Protein 3JVL (pdb70)

Secondary structure (DSSP, 8-state):
--SS-SS-HHHHHHHHHHHHHTSGGGHHHHGGGSS---HHHHT-TTHHHH-SS---HHHHHHHHHTT---SHHHHHHHHHHHHHHHHHHS-TTSHHHHHHHHHHHHHHHHHTT---

Nearest PDB structures (foldseek):
  3jvm-assembly1_A  TM=1.003E+00  e=1.633E-19  Mus musculus
  6c7q-assembly1_A  TM=9.923E-01  e=7.648E-18  Homo sapiens
  6wwb-assembly1_A  TM=1.003E+00  e=2.017E-16  Homo sapiens
  8px2-assembly1_A  TM=9.827E-01  e=1.799E-16  Homo sapiens
  8b5j-assembly1_AAA  TM=9.700E-01  e=2.263E-16  Homo sapiens

Sequence (116 aa):
GAMMGGSKISSEQLKKCCSSGILKKEMFAKKKHAAYAWPFYKPVDVVEALGLHDYCDIIIKHPMDMSTIKSSSKLESREYRDAQEFGADVRRLMFSNCYKYNPPDDHEVVAMMARKLQDVFEMRFAKMPD

InterPro domains:
  IPR001487 Bromodomain [PF00439] (70-151)
  IPR001487 Bromodomain [PF00439] (358-445)
  IPR001487 Bromodomain [PR00503] (78-91)
  IPR001487 Bromodomain [PR00503] (94-110)
  IPR001487 Bromodomain [PR00503] (110-128)
  IPR001487 Bromodomain [PR00503] (422-441)
  IPR001487 Bromodomain [PS50014] (75-147)
  IPR001487 Bromodomain [PS50014] (369-441)
  IPR001487 Bromodomain [SM00297] (56-166)
  IPR001487 Bromodomain [SM00297] (351-460)
  IPR018359 Bromodomain, conserved site [PS00633] (80-139)
  IPR027353 NET domain [PF17035] (610-673)
  IPR027353 NET domain [PS51525] (601-683)
  IPR031354 Bromodomain protein 4, C-terminal [PF17105] (1357-1400)
  IPR036427 Bromodomain-like superfamily [G3DSA:1.20.920.10] (46-179)
  IPR036427 Bromodomain-like superfamily [G3DSA:1.20.920.10] (341-465)
  IPR036427 Bromodomain-like superfamily [SSF47370] (42-171)
  IPR036427 Bromodomain-like superfamily [SSF47370] (332-467)
  IPR038336 NET domain superfamily [G3DSA:1.20.1270.220] (603-683)
  IPR043508 Brdt, bromodomain, repeat I [cd05497] (58-164)

Foldseek 3Di:
DDDDDPADLLLVLLVVLLVVLVDPVLCVLSVCQADWHPCVVVVVPCLVVFQPDTAGSVVLVVCSVVVVDVGNVVSVVRLVSNLVSVVRRDDCPDPNNVSSVVSVVSNVVSNVVRDD

Structure (mmCIF, N/CA/C/O backbone):
data_3JVL
#
_entry.id   3JVL
#
_cell.length_a   52.060
_cell.length_b   73.050
_cell.length_c   32.300
_cell.angle_alpha   90.000
_cell.angle_beta   90.000
_cell.angle_gamma   90.000
#
_symmetry.space_group_name_H-M   'P 21 21 2'
#
loop_
_entity.id
_entity.type
_entity.pdbx_description
1 polymer 'Bromodomain-containing protein 4'
2 non-polymer 1,2-ETHANEDIOL
3 non-polymer BETA-MERCAPTOETHANOL
4 water water
#
loop_
_atom_site.group_PDB
_atom_site.id
_atom_site.type_symbol
_atom_site.label_atom_id
_atom_site.label_alt_id
_atom_site.label_comp_id
_atom_site.label_asym_id
_atom_site.label_entity_id
_atom_site.label_seq_id
_atom_site.pdbx_PDB_ins_code
_atom_site.Cartn_x
_atom_site.Cartn_y
_atom_site.Cartn_z
_atom_site.occupancy
_atom_site.B_iso_or_equiv
_atom_site.auth_seq_id
_atom_site.auth_comp_id
_atom_site.auth_asym_id
_atom_site.auth_atom_id
_atom_site.pdbx_PDB_model_num
ATOM 1 N N . GLY A 1 1 ? -9.416 -32.573 -14.651 1.00 41.60 345 GLY A N 1
ATOM 2 C CA . GLY A 1 1 ? -9.015 -31.495 -13.690 1.00 41.74 345 GLY A CA 1
ATOM 3 C C . GLY A 1 1 ? -9.228 -32.174 -12.390 1.00 40.26 345 GLY A C 1
ATOM 4 O O . GLY A 1 1 ? -10.156 -32.927 -12.341 1.00 41.54 345 GLY A O 1
ATOM 5 N N . ALA A 1 2 ? -8.407 -31.995 -11.343 1.00 39.45 346 ALA A N 1
ATOM 6 C CA . ALA A 1 2 ? -7.465 -30.841 -11.095 1.00 36.55 346 ALA A CA 1
ATOM 7 C C . ALA A 1 2 ? -8.509 -30.119 -10.327 1.00 32.71 346 ALA A C 1
ATOM 8 O O . ALA A 1 2 ? -9.622 -30.541 -10.413 1.00 36.69 346 ALA A O 1
ATOM 10 N N . MET A 1 3 ? -8.197 -29.211 -9.455 0.40 26.88 347 MET A N 1
ATOM 11 C CA A MET A 1 3 ? -9.193 -28.429 -8.812 0.60 26.72 347 MET A CA 1
ATOM 12 C CA B MET A 1 3 ? -9.266 -28.356 -8.990 0.40 23.96 347 MET A CA 1
ATOM 13 C C . MET A 1 3 ? -8.792 -26.980 -9.163 0.40 25.34 347 MET A C 1
ATOM 14 O O . MET A 1 3 ? -7.624 -26.706 -9.447 0.40 22.48 347 MET A O 1
ATOM 23 N N A GLY A 1 4 ? -9.723 -26.065 -9.128 0.60 27.23 348 GLY A N 1
ATOM 24 N N B GLY A 1 4 ? -9.739 -26.067 -9.026 0.40 25.50 348 GLY A N 1
ATOM 25 C CA A GLY A 1 4 ? -9.286 -24.631 -9.234 0.60 26.03 348 GLY A CA 1
ATOM 26 C CA B GLY A 1 4 ? -9.413 -24.622 -9.144 0.40 24.47 348 GLY A CA 1
ATOM 27 C C A GLY A 1 4 ? -10.428 -24.002 -9.952 0.60 28.21 348 GLY A C 1
ATOM 28 C C B GLY A 1 4 ? -9.796 -24.104 -10.513 0.40 25.04 348 GLY A C 1
ATOM 29 O O A GLY A 1 4 ? -11.523 -24.365 -9.662 0.60 25.58 348 GLY A O 1
ATOM 30 O O B GLY A 1 4 ? -9.705 -24.795 -11.521 0.40 21.95 348 GLY A O 1
ATOM 31 N N . SER A 1 5 ? -10.181 -22.842 -10.556 1.00 26.65 349 SER A N 1
ATOM 32 C CA . SER A 1 5 ? -10.656 -22.262 -11.816 1.00 30.03 349 SER A CA 1
ATOM 33 C C . SER A 1 5 ? -9.416 -21.853 -12.649 1.00 30.34 349 SER A C 1
ATOM 34 O O . SER A 1 5 ? -8.238 -22.060 -12.198 1.00 28.71 349 SER A O 1
ATOM 37 N N . LYS A 1 6 ? -9.687 -21.258 -13.840 1.00 30.72 350 LYS A N 1
ATOM 38 C CA . LYS A 1 6 ? -8.683 -20.828 -14.822 1.00 31.46 350 LYS A CA 1
ATOM 39 C C . LYS A 1 6 ? -8.084 -19.514 -14.430 1.00 31.23 350 LYS A C 1
ATOM 40 O O . LYS A 1 6 ? -7.226 -18.982 -15.176 1.00 34.12 350 LYS A O 1
ATOM 42 N N . ILE A 1 7 ? -8.500 -18.928 -13.329 1.00 28.93 351 ILE A N 1
ATOM 43 C CA . ILE A 1 7 ? -7.776 -17.698 -12.997 1.00 27.03 351 ILE A CA 1
ATOM 44 C C . ILE A 1 7 ? -6.372 -17.994 -12.499 1.00 24.52 351 ILE A C 1
ATOM 45 O O . ILE A 1 7 ? -6.122 -19.098 -11.973 1.00 26.04 351 ILE A O 1
ATOM 50 N N . SER A 1 8 ? -5.478 -17.000 -12.609 1.00 21.65 352 SER A N 1
ATOM 51 C CA A SER A 1 8 ? -4.148 -17.215 -12.213 0.80 18.94 352 SER A CA 1
ATOM 52 C CA B SER A 1 8 ? -4.105 -17.011 -12.118 0.20 18.74 352 SER A CA 1
ATOM 53 C C . SER A 1 8 ? -4.135 -17.534 -10.684 1.00 14.82 352 SER A C 1
ATOM 54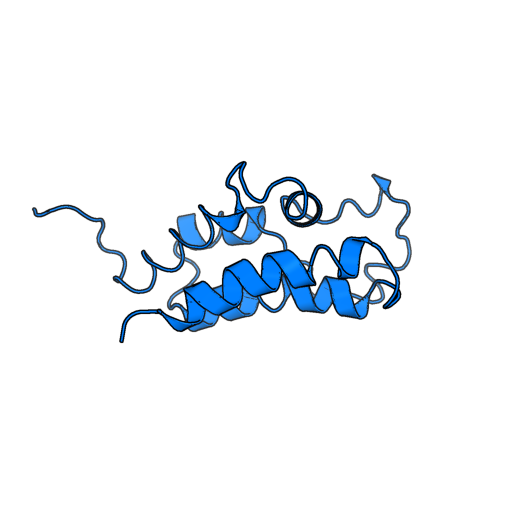 O O . SER A 1 8 ? -5.114 -17.207 -9.879 1.00 15.70 352 SER A O 1
ATOM 59 N N . GLU A 1 9 ? -3.055 -18.169 -10.245 1.00 14.69 353 GLU A N 1
ATOM 60 C CA . GLU A 1 9 ? -2.811 -18.382 -8.844 1.00 14.11 353 GLU A CA 1
ATOM 61 C C . GLU A 1 9 ? -2.792 -17.071 -8.134 1.00 11.16 353 GLU A C 1
ATOM 62 O O . GLU A 1 9 ? -3.206 -17.031 -6.985 1.00 11.22 353 GLU A O 1
ATOM 68 N N . GLN A 1 10 ? -2.227 -16.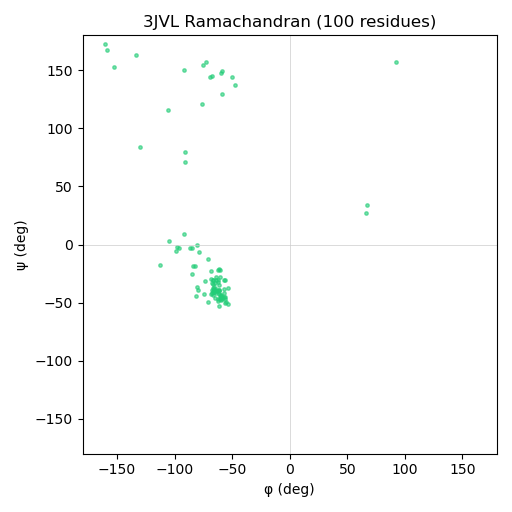009 -8.721 1.00 11.53 354 GLN A N 1
ATOM 69 C CA . GLN A 1 10 ? -2.250 -14.751 -8.051 1.00 11.01 354 GLN A CA 1
ATOM 70 C C . GLN A 1 10 ? -3.635 -14.252 -7.770 1.00 9.95 354 GLN A C 1
ATOM 71 O O . GLN A 1 10 ? -3.883 -13.717 -6.690 1.00 9.27 354 GLN A O 1
ATOM 77 N N . LEU A 1 11 ? -4.512 -14.346 -8.710 1.00 10.53 355 LEU A N 1
ATOM 78 C CA . LEU A 1 11 ? -5.877 -13.919 -8.531 1.00 10.18 355 LEU A CA 1
ATOM 79 C C . LEU A 1 11 ? -6.650 -14.796 -7.556 1.00 9.43 355 LEU A C 1
ATOM 80 O O . LEU A 1 11 ? -7.486 -14.303 -6.793 1.00 9.77 355 LEU A O 1
ATOM 85 N N . LYS A 1 12 ? -6.314 -16.074 -7.439 1.00 9.45 356 LYS A N 1
ATOM 86 C CA A LYS A 1 12 ? -6.822 -16.894 -6.316 0.70 9.41 356 LYS A CA 1
ATOM 87 C CA B LYS A 1 12 ? -6.845 -16.906 -6.402 0.30 8.53 356 LYS A CA 1
ATOM 88 C C . LYS A 1 12 ? -6.387 -16.382 -4.993 1.00 7.91 356 LYS A C 1
ATOM 89 O O . LYS A 1 12 ? -7.157 -16.342 -4.057 1.00 8.41 356 LYS A O 1
ATOM 100 N N . CYS A 1 13 ? -5.112 -16.001 -4.882 1.00 7.77 357 CYS A N 1
ATOM 101 C CA . CYS A 1 13 ? -4.617 -15.394 -3.657 1.00 7.04 357 CYS A CA 1
ATOM 102 C C . CYS A 1 13 ? -5.407 -14.106 -3.312 1.00 6.87 357 CYS A C 1
ATOM 103 O O . CYS A 1 13 ? -5.830 -13.908 -2.206 1.00 6.99 357 CYS A O 1
ATOM 106 N N . CYS A 1 14 ? -5.602 -13.245 -4.330 1.00 7.15 358 CYS A N 1
ATOM 107 C CA . CYS A 1 14 ? -6.379 -12.022 -4.113 1.00 7.00 358 CYS A CA 1
ATOM 108 C C . CYS A 1 14 ? -7.759 -12.328 -3.588 1.00 6.87 358 CYS A C 1
ATOM 109 O O . CYS A 1 14 ? -8.252 -11.704 -2.658 1.00 7.61 358 CYS A O 1
ATOM 112 N N . SER A 1 15 ? -8.408 -13.314 -4.201 1.00 8.00 359 SER A N 1
ATOM 113 C CA A SER A 1 15 ? -9.773 -13.629 -3.750 0.70 7.63 359 SER A CA 1
ATOM 114 C CA B SER A 1 15 ? -9.730 -13.845 -3.821 0.30 8.04 359 SER A CA 1
ATOM 115 C C . SER A 1 15 ? -9.748 -14.215 -2.364 1.00 7.07 359 SER A C 1
ATOM 116 O O . SER A 1 15 ? -10.654 -13.894 -1.581 1.00 8.78 359 SER A O 1
ATOM 121 N N . GLY A 1 16 ? -8.773 -15.006 -1.978 1.00 6.91 360 GLY A N 1
ATOM 122 C CA . GLY A 1 16 ? -8.677 -15.511 -0.643 1.00 7.37 360 GLY A CA 1
ATOM 123 C C . GLY A 1 16 ? -8.470 -14.434 0.400 1.00 6.15 360 GLY A C 1
ATOM 124 O O . GLY A 1 16 ? -9.072 -14.426 1.450 1.00 6.93 360 GLY A O 1
ATOM 125 N N . ILE A 1 17 ? -7.589 -13.459 0.052 1.00 6.48 361 ILE A N 1
ATOM 126 C CA . ILE A 1 17 ? -7.371 -12.308 0.939 1.00 6.32 361 ILE A CA 1
ATOM 127 C C . ILE A 1 17 ? -8.654 -11.539 1.143 1.00 6.67 361 ILE A C 1
ATOM 128 O O . ILE A 1 17 ? -8.995 -11.179 2.278 1.00 6.58 361 ILE A O 1
ATOM 133 N N . LEU A 1 18 ? -9.400 -11.257 0.062 1.00 6.47 362 LEU A N 1
ATOM 134 C CA . LEU A 1 18 ? -10.615 -10.484 0.231 1.00 6.33 362 LEU A CA 1
ATOM 135 C C . LEU A 1 18 ? -11.642 -11.272 1.053 1.00 6.70 362 LEU A C 1
ATOM 136 O O . LEU A 1 18 ? -12.340 -10.710 1.876 1.00 6.69 362 LEU A O 1
ATOM 141 N N . LYS A 1 19 ? -11.734 -12.577 0.832 1.00 6.58 363 LYS A N 1
ATOM 142 C CA A LYS A 1 19 ? -12.628 -13.381 1.670 0.50 7.18 363 LYS A CA 1
ATOM 143 C CA B LYS A 1 19 ? -12.602 -13.429 1.631 0.50 6.40 363 LYS A CA 1
ATOM 144 C C . LYS A 1 19 ? -12.244 -13.305 3.119 1.00 6.56 363 LYS A C 1
ATOM 145 O O . LYS A 1 19 ? -13.102 -13.146 3.974 1.00 7.23 363 LYS A O 1
ATOM 156 N N . GLU A 1 20 ? -10.958 -13.351 3.425 1.00 6.78 364 GLU A N 1
ATOM 157 C CA . GLU A 1 20 ? -10.539 -13.194 4.818 1.00 6.96 364 GLU A CA 1
ATOM 158 C C . GLU A 1 20 ? -10.945 -11.833 5.361 1.00 6.94 364 GLU A C 1
ATOM 159 O O . GLU A 1 20 ? -11.401 -11.702 6.484 1.00 7.62 364 GLU A O 1
ATOM 165 N N . MET A 1 21 ? -10.765 -10.791 4.548 1.00 6.33 365 MET A N 1
ATOM 166 C CA . MET A 1 21 ? -11.139 -9.451 5.014 1.00 6.94 365 MET A CA 1
ATOM 167 C C . MET A 1 21 ? -12.635 -9.328 5.350 1.00 6.59 365 MET A C 1
ATOM 168 O O . MET A 1 21 ? -13.003 -8.494 6.196 1.00 7.24 365 MET A O 1
ATOM 173 N N . PHE A 1 22 ? -13.475 -10.124 4.700 1.00 6.82 366 PHE A N 1
ATOM 174 C CA . PHE A 1 22 ? -14.902 -10.211 4.968 1.00 6.99 366 PHE A CA 1
ATOM 175 C C . PHE A 1 22 ? -15.244 -11.181 6.105 1.00 8.27 366 PHE A C 1
ATOM 176 O O . PHE A 1 22 ? -16.423 -11.275 6.467 1.00 9.57 366 PHE A O 1
ATOM 184 N N . ALA A 1 23 ? -14.294 -11.898 6.702 1.00 8.01 367 ALA A N 1
ATOM 185 C CA . ALA A 1 23 ? -14.568 -12.953 7.651 1.00 8.61 367 ALA A CA 1
ATOM 186 C C . ALA A 1 23 ? -14.975 -12.362 8.993 1.00 8.94 367 ALA A C 1
ATOM 187 O O . ALA A 1 23 ? -14.573 -11.284 9.390 1.00 8.96 367 ALA A O 1
ATOM 189 N N . LYS A 1 24 ? -15.753 -13.179 9.754 1.00 10.89 368 LYS A N 1
ATOM 190 C CA A LYS A 1 24 ? -16.243 -12.734 11.032 0.70 11.39 368 LYS A CA 1
ATOM 191 C CA B LYS A 1 24 ? -16.276 -12.668 10.994 0.30 10.65 368 LYS A CA 1
ATOM 192 C C . LYS A 1 24 ? -15.148 -12.338 11.969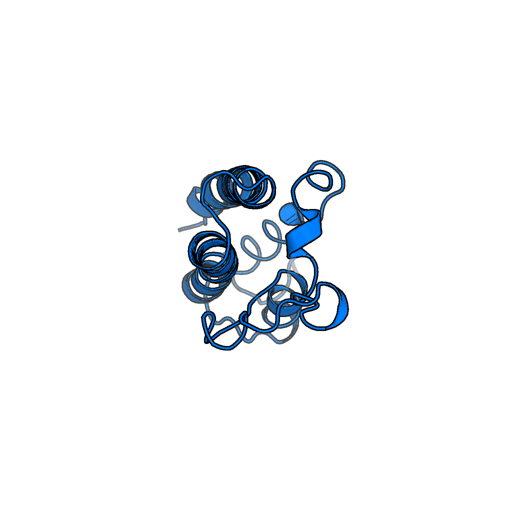 1.00 11.47 368 LYS A C 1
ATOM 193 O O . LYS A 1 24 ? -15.287 -11.383 12.748 1.00 12.36 368 LYS A O 1
ATOM 204 N N . LYS A 1 25 ? -13.992 -13.026 11.905 1.00 11.86 369 LYS A N 1
ATOM 205 C CA . LYS A 1 25 ? -12.889 -12.729 12.793 1.00 13.18 369 LYS A CA 1
ATOM 206 C C . LYS A 1 25 ? -12.432 -11.258 12.728 1.00 10.63 369 LYS A C 1
ATOM 207 O O . LYS A 1 25 ? -11.883 -10.751 13.739 1.00 12.68 369 LYS A O 1
ATOM 213 N N . HIS A 1 26 ? -12.584 -10.619 11.567 1.00 9.42 370 HIS A N 1
ATOM 214 C CA . HIS A 1 26 ? -12.106 -9.248 11.385 1.00 8.90 370 HIS A CA 1
ATOM 215 C C . HIS A 1 26 ? -13.229 -8.244 11.394 1.00 8.81 370 HIS A C 1
ATOM 216 O O . HIS A 1 26 ? -12.986 -7.051 11.206 1.00 8.93 370 HIS A O 1
ATOM 223 N N . ALA A 1 27 ? -14.472 -8.695 11.621 1.00 8.94 371 ALA A N 1
ATOM 224 C CA . ALA A 1 27 ? -15.640 -7.815 11.374 1.00 9.34 371 ALA A CA 1
ATOM 225 C C . ALA A 1 27 ? -15.709 -6.601 12.255 1.00 8.96 371 ALA A C 1
ATOM 226 O O . ALA A 1 27 ? -16.311 -5.612 11.858 1.00 10.51 371 ALA A O 1
ATOM 228 N N . ALA A 1 28 ? -15.169 -6.657 13.456 1.00 9.82 372 ALA A N 1
ATOM 229 C CA . ALA A 1 28 ? -15.321 -5.539 14.370 1.00 10.17 372 ALA A CA 1
ATOM 230 C C . ALA A 1 28 ? -14.538 -4.327 13.864 1.00 10.23 372 ALA A C 1
ATOM 231 O O . ALA A 1 28 ? -14.898 -3.197 14.264 1.00 12.16 372 ALA A O 1
ATOM 233 N N . TYR A 1 29 ? -13.529 -4.485 13.033 1.00 9.17 373 TYR A N 1
ATOM 234 C CA . TYR A 1 29 ? -12.768 -3.396 12.453 1.00 9.56 373 TYR A CA 1
ATOM 235 C C . TYR A 1 29 ? -12.953 -3.266 10.939 1.00 9.17 373 TYR A C 1
ATOM 236 O O . TYR A 1 29 ? -12.712 -2.238 10.371 1.00 10.01 373 TYR A O 1
ATOM 245 N N . ALA A 1 30 ? -13.460 -4.342 10.259 1.00 8.17 374 ALA A N 1
ATOM 246 C CA . ALA A 1 30 ? -13.613 -4.304 8.804 1.00 8.02 374 ALA A CA 1
ATOM 247 C C . ALA A 1 30 ? -14.874 -3.689 8.351 1.00 7.28 374 ALA A C 1
ATOM 248 O O . ALA A 1 30 ? -14.977 -3.250 7.207 1.00 7.55 374 ALA A O 1
ATOM 250 N N . TRP A 1 31 ? -15.929 -3.705 9.194 1.00 8.64 375 TRP A N 1
ATOM 251 C CA . TRP A 1 31 ? -17.255 -3.381 8.696 1.00 8.24 375 TRP A CA 1
ATOM 252 C C . TRP A 1 31 ? -17.402 -2.036 8.031 1.00 8.49 375 TRP A C 1
ATOM 253 O O . TRP A 1 31 ? -18.187 -1.922 7.082 1.00 8.67 375 TRP A O 1
ATOM 264 N N . PRO A 1 32 ? -16.656 -0.971 8.397 1.00 8.06 376 PRO A N 1
ATOM 265 C CA . PRO A 1 32 ? -16.814 0.298 7.672 1.00 8.66 376 PRO A CA 1
ATOM 266 C C . PRO A 1 32 ? -16.504 0.232 6.203 1.00 8.26 376 PRO A C 1
ATOM 267 O O . PRO A 1 32 ? -16.949 1.081 5.427 1.00 10.11 376 PRO A O 1
ATOM 271 N N . PHE A 1 33 ? -15.728 -0.769 5.817 1.00 7.38 377 PHE A N 1
ATOM 272 C CA . PHE A 1 33 ? -15.173 -0.921 4.465 1.00 7.11 377 PHE A CA 1
ATOM 273 C C . PHE A 1 33 ? -15.963 -1.849 3.605 1.00 6.99 377 PHE A C 1
ATOM 274 O O . PHE A 1 33 ? -15.649 -2.036 2.438 1.00 7.34 377 PHE A O 1
ATOM 282 N N . TYR A 1 34 ? -17.029 -2.456 4.125 1.00 7.25 378 TYR A N 1
ATOM 283 C CA . TYR A 1 34 ? -17.767 -3.483 3.382 1.00 7.14 378 TYR A CA 1
ATOM 284 C C . TYR A 1 34 ? -18.432 -3.004 2.144 1.00 7.69 378 TYR A C 1
ATOM 285 O O . TYR A 1 34 ? -18.515 -3.718 1.161 1.00 9.20 378 TYR A O 1
ATOM 294 N N . LYS A 1 35 ? -18.996 -1.780 2.196 1.00 8.09 379 LYS A N 1
ATOM 295 C CA . LYS A 1 35 ? -19.903 -1.253 1.169 1.00 8.60 379 LYS A CA 1
ATOM 296 C C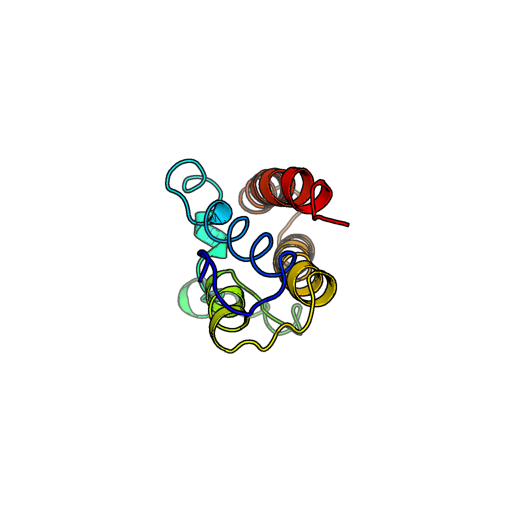 . LYS A 1 35 ? -19.493 0.134 0.817 1.00 7.64 379 LYS A C 1
ATOM 297 O O . LYS A 1 35 ? -18.812 0.802 1.616 1.00 8.34 379 LYS A O 1
ATOM 300 N N . PRO A 1 36 ? -19.926 0.705 -0.296 1.00 7.90 380 PRO A N 1
ATOM 301 C CA . PRO A 1 36 ? -19.629 2.101 -0.609 1.00 9.15 380 PRO A CA 1
ATOM 302 C C . PRO A 1 36 ? -19.973 3.003 0.554 1.00 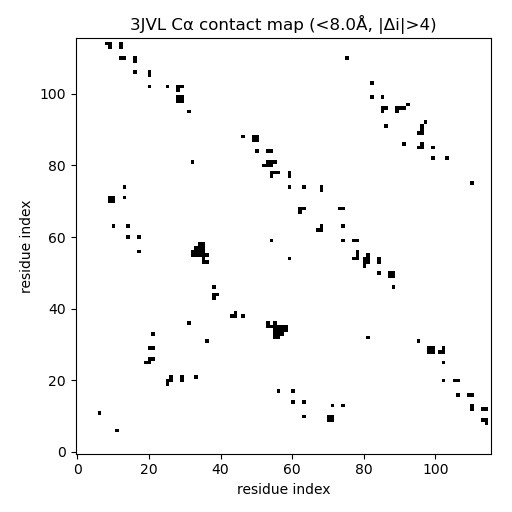10.13 380 PRO A C 1
ATOM 303 O O . PRO A 1 36 ? -21.034 2.838 1.176 1.00 10.45 380 PRO A O 1
ATOM 307 N N . VAL A 1 37 ? -19.194 4.046 0.781 1.00 9.72 381 VAL A N 1
ATOM 308 C CA . VAL A 1 37 ? -19.507 5.010 1.802 1.00 10.28 381 VAL A CA 1
ATOM 309 C C . VAL A 1 37 ? -20.864 5.617 1.513 1.00 11.15 381 VAL A C 1
ATOM 310 O O . VAL A 1 37 ? -21.138 6.086 0.425 1.00 13.14 381 VAL A O 1
ATOM 314 N N . ASP A 1 38 ? -21.730 5.615 2.540 1.00 13.45 382 ASP A N 1
ATOM 315 C CA . ASP A 1 38 ? -23.110 6.103 2.400 1.00 14.47 382 ASP A CA 1
ATOM 316 C C . ASP A 1 38 ? -23.135 7.621 2.745 1.00 13.55 382 ASP A C 1
ATOM 317 O O . ASP A 1 38 ? -23.336 7.978 3.916 1.00 15.06 382 ASP A O 1
ATOM 322 N N . VAL A 1 39 ? -22.730 8.419 1.779 1.00 14.87 383 VAL A N 1
ATOM 323 C CA A VAL A 1 39 ? -22.503 9.814 2.079 0.70 14.12 383 VAL A CA 1
ATOM 324 C CA B VAL A 1 39 ? -22.544 9.871 1.919 0.30 14.89 383 VAL A CA 1
ATOM 325 C C . VAL A 1 39 ? -23.792 10.515 2.459 1.00 15.10 383 VAL A C 1
ATOM 326 O O . VAL A 1 39 ? -23.785 11.359 3.352 1.00 16.30 383 VAL A O 1
ATOM 333 N N . GLU A 1 40 ? -24.936 10.047 1.941 1.00 17.68 384 GLU A N 1
ATOM 334 C CA . GLU A 1 40 ? -26.225 10.644 2.270 1.00 18.99 384 GLU A CA 1
ATOM 335 C C . GLU A 1 40 ? -26.582 10.316 3.701 1.00 18.36 384 GLU A C 1
ATOM 336 O O . GLU A 1 40 ? -26.949 11.178 4.519 1.00 26.18 384 GLU A O 1
ATOM 339 N N . ALA A 1 41 ? -26.481 9.021 4.064 1.00 19.84 385 ALA A N 1
ATOM 340 C CA . ALA A 1 41 ? -26.794 8.672 5.367 1.00 19.84 385 ALA A CA 1
ATOM 341 C C . ALA A 1 41 ? -25.976 9.201 6.481 1.00 20.27 385 ALA A C 1
ATOM 342 O O . ALA A 1 41 ? -26.502 9.489 7.539 1.00 23.98 385 ALA A O 1
ATOM 344 N N . LEU A 1 42 ? -24.671 9.456 6.228 1.00 15.88 386 LEU A N 1
ATOM 345 C CA . LEU A 1 42 ? -23.727 9.928 7.248 1.00 15.15 386 LEU A CA 1
ATOM 346 C C . LEU A 1 42 ? -23.606 11.467 7.178 1.00 13.82 386 LEU A C 1
ATOM 347 O O . LEU A 1 42 ? -22.852 11.992 8.001 1.00 18.90 386 LEU A O 1
ATOM 352 N N . GLY A 1 43 ? -24.279 12.107 6.211 1.00 14.67 387 GLY A N 1
ATOM 353 C CA . GLY A 1 43 ? -24.212 13.537 6.088 1.00 13.13 387 GLY A CA 1
ATOM 354 C C . GLY A 1 43 ? -22.841 14.055 5.673 1.00 12.11 387 GLY A C 1
ATOM 355 O O . GLY A 1 43 ? -22.405 15.134 6.085 1.00 12.53 387 GLY A O 1
ATOM 356 N N . LEU A 1 44 ? -22.137 13.284 4.832 1.00 10.20 388 LEU A N 1
ATOM 357 C CA . LEU A 1 44 ? -20.794 13.640 4.449 1.00 9.83 388 LEU A CA 1
ATOM 358 C C . LEU A 1 44 ? -20.788 14.498 3.196 1.00 8.74 388 LEU A C 1
ATOM 359 O O . LEU A 1 44 ? -20.400 14.101 2.103 1.00 9.03 388 LEU A O 1
ATOM 364 N N . HIS A 1 45 ? -21.243 15.756 3.360 1.00 8.61 389 HIS A N 1
ATOM 365 C CA . HIS A 1 45 ? -21.510 16.611 2.195 1.00 8.61 389 HIS A CA 1
ATOM 366 C C . HIS A 1 45 ? -20.260 17.081 1.478 1.00 7.91 389 HIS A C 1
ATOM 367 O O . HIS A 1 45 ? -20.372 17.599 0.407 1.00 9.86 389 HIS A O 1
ATOM 374 N N . ASP A 1 46 ? -19.090 16.894 2.097 1.00 7.50 390 ASP A N 1
ATOM 375 C CA . ASP A 1 46 ? -17.806 17.200 1.527 1.00 7.64 390 ASP A CA 1
ATOM 376 C C . ASP A 1 46 ? -17.071 16.002 0.929 1.00 7.49 390 ASP A C 1
ATOM 377 O O . ASP A 1 46 ? -16.019 16.161 0.360 1.00 7.68 390 ASP A O 1
ATOM 382 N N . TYR A 1 47 ? -17.617 14.773 1.082 1.00 7.44 391 TYR A N 1
ATOM 383 C CA . TYR A 1 47 ? -16.870 13.576 0.693 1.00 7.22 391 TYR A CA 1
ATOM 384 C C . TYR A 1 47 ? -16.444 13.615 -0.693 1.00 7.03 391 TYR A C 1
ATOM 385 O O . TYR A 1 47 ? -15.276 13.360 -1.045 1.00 7.34 391 TYR A O 1
ATOM 394 N N . CYS A 1 48 ? -17.360 13.911 -1.635 1.00 7.51 392 CYS A N 1
ATOM 395 C CA . CYS A 1 48 ? -17.081 13.887 -3.029 1.00 7.97 392 CYS A CA 1
ATOM 396 C C . CYS A 1 48 ? -16.319 15.119 -3.549 1.00 8.70 392 CYS A C 1
ATOM 397 O O . CYS A 1 48 ? -15.861 15.114 -4.680 1.00 11.31 392 CYS A O 1
ATOM 400 N N . ASP A 1 49 ? -16.126 16.109 -2.698 1.00 7.70 393 ASP A N 1
ATOM 401 C CA . ASP A 1 49 ? -15.163 17.185 -2.999 1.00 7.42 393 ASP A CA 1
ATOM 402 C C . ASP A 1 49 ? -13.740 16.802 -2.658 1.00 8.30 393 ASP A C 1
ATOM 403 O O . ASP A 1 49 ? -12.809 17.431 -3.134 1.00 10.54 393 ASP A O 1
ATOM 408 N N . ILE A 1 50 ? -13.566 15.782 -1.822 1.00 7.99 394 ILE A N 1
ATOM 409 C CA A ILE A 1 50 ? -12.272 15.327 -1.319 0.80 8.10 394 ILE A CA 1
ATOM 410 C CA B ILE A 1 50 ? -12.216 15.357 -1.393 0.20 7.78 394 ILE A CA 1
ATOM 411 C C . ILE A 1 50 ? -11.763 14.058 -2.017 1.00 7.90 394 ILE A C 1
ATOM 412 O O . ILE A 1 50 ? -10.604 13.891 -2.282 1.00 9.45 394 ILE A O 1
ATOM 421 N N . ILE A 1 51 ? -12.717 13.141 -2.233 1.00 7.79 395 ILE A N 1
ATOM 422 C CA . ILE A 1 51 ? -12.432 11.765 -2.743 1.00 6.95 395 ILE A CA 1
ATOM 423 C C . ILE A 1 51 ? -12.854 11.697 -4.160 1.00 8.28 395 ILE A C 1
ATOM 424 O O . ILE A 1 51 ? -14.068 11.754 -4.477 1.00 9.79 395 ILE A O 1
ATOM 429 N N . LYS A 1 52 ? -11.921 11.495 -5.096 1.00 8.14 396 LYS A N 1
ATOM 430 C CA . LYS A 1 52 ? -12.233 11.372 -6.503 1.00 9.91 396 LYS A CA 1
ATOM 431 C C . LYS A 1 52 ? -12.723 10.018 -6.880 1.00 8.69 396 LYS A C 1
ATOM 432 O O . LYS A 1 52 ? -13.525 9.880 -7.780 1.00 9.87 396 LYS A O 1
ATOM 438 N N . HIS A 1 53 ? -12.168 8.979 -6.261 1.00 8.76 397 HIS A N 1
ATOM 439 C CA . HIS A 1 53 ? -12.398 7.597 -6.671 1.00 9.01 397 HIS A CA 1
ATOM 440 C C . HIS A 1 53 ? -12.798 6.757 -5.448 1.00 7.84 397 HIS A C 1
ATOM 441 O O . HIS A 1 53 ? -11.918 6.079 -4.860 1.00 8.26 397 HIS A O 1
ATOM 448 N N . PRO A 1 54 ? -14.066 6.747 -5.067 1.00 8.24 398 PRO A N 1
ATOM 449 C CA . PRO A 1 54 ? -14.494 5.909 -3.931 1.00 7.73 398 PRO A CA 1
ATOM 450 C C . PRO A 1 54 ? -14.163 4.434 -4.210 1.00 8.12 398 PRO A C 1
ATOM 451 O O . PRO A 1 54 ? -14.228 3.970 -5.364 1.00 9.15 398 PRO A O 1
ATOM 455 N N . MET A 1 55 ? -13.890 3.698 -3.133 1.00 7.25 399 MET A N 1
ATOM 456 C CA . MET A 1 55 ? -13.688 2.243 -3.283 1.00 6.81 399 MET A CA 1
ATOM 457 C C . MET A 1 55 ? -14.055 1.605 -1.998 1.00 6.73 399 MET A C 1
ATOM 458 O O . MET A 1 55 ? -13.910 2.173 -0.912 1.00 7.59 399 MET A O 1
ATOM 463 N N . ASP A 1 56 ? -14.481 0.311 -2.100 1.00 7.02 400 ASP A N 1
ATOM 464 C CA . ASP A 1 56 ? -14.964 -0.434 -0.933 1.00 6.80 400 ASP A CA 1
ATOM 465 C C . ASP A 1 56 ? -14.837 -1.937 -1.289 1.00 6.25 400 ASP A C 1
ATOM 466 O O . ASP A 1 56 ? -14.642 -2.282 -2.447 1.00 6.96 400 ASP A O 1
ATOM 471 N N . MET A 1 57 ? -14.973 -2.769 -0.268 1.00 6.23 401 MET A N 1
ATOM 472 C CA . MET A 1 57 ? -14.732 -4.209 -0.464 1.00 6.56 401 MET A CA 1
ATOM 473 C C . MET A 1 57 ? -15.732 -4.912 -1.357 1.00 6.70 401 MET A C 1
ATOM 474 O O . MET A 1 57 ? -15.390 -5.861 -2.030 1.00 7.17 401 MET A O 1
ATOM 479 N N . SER A 1 58 ? -16.991 -4.474 -1.337 1.00 7.12 402 SER A N 1
ATOM 480 C CA . SER A 1 58 ? -17.985 -5.058 -2.233 1.00 7.54 402 SER A CA 1
ATOM 481 C C . SER A 1 58 ? -17.753 -4.761 -3.675 1.00 7.30 402 SER A C 1
ATOM 482 O O . SER A 1 58 ? -17.916 -5.614 -4.544 1.00 8.25 402 SER A O 1
ATOM 485 N N . THR A 1 59 ? -17.321 -3.527 -3.952 1.00 7.61 403 THR A N 1
ATOM 486 C CA . THR A 1 59 ? -16.887 -3.179 -5.312 1.00 8.46 403 THR A CA 1
ATOM 487 C C . THR A 1 59 ? -15.721 -4.024 -5.742 1.00 7.54 403 THR A C 1
ATOM 488 O O . THR A 1 59 ? -15.687 -4.523 -6.851 1.00 8.15 403 THR A O 1
ATOM 492 N N . ILE A 1 60 ? -14.709 -4.160 -4.870 1.00 7.60 404 ILE A N 1
ATOM 493 C CA . ILE A 1 60 ? -13.554 -4.991 -5.190 1.00 6.93 404 ILE A CA 1
ATOM 494 C C . ILE A 1 60 ? -14.023 -6.414 -5.442 1.00 6.88 404 ILE A C 1
ATOM 495 O O . ILE A 1 60 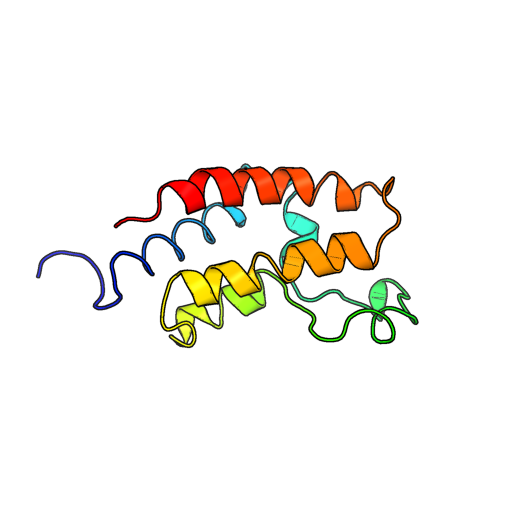? -13.567 -7.025 -6.454 1.00 8.30 404 ILE A O 1
ATOM 500 N N . LYS A 1 61 ? -14.905 -6.978 -4.655 1.00 7.41 405 LYS A N 1
ATOM 501 C CA . LYS A 1 61 ? -15.402 -8.317 -4.877 1.00 8.05 405 LYS A CA 1
ATOM 502 C C . LYS A 1 61 ? -16.028 -8.432 -6.275 1.00 8.55 405 LYS A C 1
ATOM 503 O O . LYS A 1 61 ? -15.811 -9.381 -6.996 1.00 9.33 405 LYS A O 1
ATOM 509 N N . SER A 1 62 ? -16.843 -7.448 -6.643 1.00 8.45 406 SER A N 1
ATOM 510 C CA A SER A 1 62 ? -17.483 -7.478 -7.909 0.70 10.00 406 SER A CA 1
ATOM 511 C CA B SER A 1 62 ? -17.517 -7.513 -7.919 0.10 9.30 406 SER A CA 1
ATOM 512 C CA C SER A 1 62 ? -17.512 -7.468 -7.924 0.20 9.86 406 SER A CA 1
ATOM 513 C C . SER A 1 62 ? -16.529 -7.438 -9.082 1.00 9.52 406 SER A C 1
ATOM 514 O O . SER A 1 62 ? -16.740 -8.056 -10.135 1.00 10.40 406 SER A O 1
ATOM 521 N N . LYS A 1 63 ? -15.456 -6.703 -8.931 1.00 9.69 407 LYS A N 1
ATOM 522 C CA . LYS A 1 63 ? -14.430 -6.577 -9.938 1.00 9.69 407 LYS A CA 1
ATOM 523 C C . LYS A 1 63 ? -13.581 -7.839 -10.039 1.00 10.87 407 LYS A C 1
ATOM 524 O O . LYS A 1 63 ? -13.160 -8.206 -11.157 1.00 12.95 407 LYS A O 1
ATOM 530 N N . LEU A 1 64 ? -13.366 -8.603 -8.964 1.00 10.31 408 LEU A N 1
ATOM 531 C CA . LEU A 1 64 ? -12.803 -9.960 -9.092 1.00 11.04 408 LEU A CA 1
ATOM 532 C C . LEU A 1 64 ? -13.751 -10.849 -9.777 1.00 11.62 408 LEU A C 1
ATOM 533 O O . LEU A 1 64 ? -13.355 -11.642 -10.669 1.00 13.90 408 LEU A O 1
ATOM 538 N N . GLU A 1 65 ? -15.022 -10.790 -9.434 1.00 11.66 409 GLU A N 1
ATOM 539 C CA . GLU A 1 65 ? -16.008 -11.722 -10.015 1.00 13.39 409 GLU A CA 1
ATOM 540 C C . GLU A 1 65 ? -16.154 -11.496 -11.512 1.00 13.55 409 GLU A C 1
ATOM 541 O O . GLU A 1 65 ? -16.375 -12.490 -12.268 1.00 15.66 409 GLU A O 1
ATOM 547 N N . SER A 1 66 ? -16.022 -10.280 -11.997 1.00 12.52 410 SER A N 1
ATOM 548 C CA . SER A 1 66 ? -16.152 -9.960 -13.391 1.00 12.39 410 SER A CA 1
ATOM 549 C C . SER A 1 66 ? -14.876 -10.123 -14.138 1.00 12.77 410 SER A C 1
ATOM 550 O O . SER A 1 66 ? -14.786 -9.891 -15.376 1.00 14.42 410 SER A O 1
ATOM 553 N N . ARG A 1 67 ? -13.787 -10.477 -13.437 1.00 12.24 411 ARG A N 1
ATOM 554 C CA . ARG A 1 67 ? -12.491 -10.636 -14.006 1.00 11.54 411 ARG A CA 1
ATOM 555 C C . ARG A 1 67 ? -11.925 -9.314 -14.508 1.00 11.87 411 ARG A C 1
ATOM 556 O O . ARG A 1 67 ? -11.037 -9.280 -15.350 1.00 12.61 411 ARG A O 1
ATOM 564 N N . GLU A 1 68 ? -12.366 -8.221 -13.897 1.00 11.42 412 GLU A N 1
ATOM 565 C CA . GLU A 1 68 ? -11.801 -6.970 -14.297 1.00 10.82 412 GLU A CA 1
ATOM 566 C C . GLU A 1 68 ? -10.356 -6.791 -13.965 1.00 11.41 412 GLU A C 1
ATOM 567 O O . GLU A 1 68 ? -9.613 -6.185 -14.693 1.00 12.61 412 GLU A O 1
ATOM 573 N N . TYR A 1 69 ? -9.945 -7.293 -12.807 1.00 11.28 413 TYR A N 1
ATOM 574 C CA . TYR A 1 69 ? -8.538 -7.200 -12.423 1.00 11.27 413 TYR A CA 1
ATOM 575 C C . TYR A 1 69 ? -7.783 -8.242 -13.216 1.00 12.55 413 TYR A C 1
ATOM 576 O O . TYR A 1 69 ? -8.045 -9.451 -13.177 1.00 14.62 413 TYR A O 1
ATOM 585 N N . ARG A 1 70 ? -6.839 -7.756 -13.964 1.00 12.68 414 ARG A N 1
ATOM 586 C CA . ARG A 1 70 ? -6.001 -8.645 -14.789 1.00 13.84 414 ARG A CA 1
ATOM 587 C C . ARG A 1 70 ? -4.853 -9.221 -13.997 1.00 14.31 414 ARG A C 1
ATOM 588 O O . ARG A 1 70 ? -4.294 -10.237 -14.435 1.00 16.73 414 ARG A O 1
ATOM 596 N N . ASP A 1 71 ? -4.459 -8.670 -12.845 1.00 13.09 415 ASP A N 1
ATOM 597 C CA . ASP A 1 71 ? -3.347 -9.163 -12.071 1.00 11.39 415 ASP A CA 1
ATOM 598 C C . ASP A 1 71 ? -3.462 -8.660 -10.658 1.00 10.08 415 ASP A C 1
ATOM 599 O O . ASP A 1 71 ? -4.315 -7.840 -10.315 1.00 10.63 415 ASP A O 1
ATOM 604 N N . ALA A 1 72 ? -2.601 -9.157 -9.793 1.00 9.23 416 ALA A N 1
ATOM 605 C CA . ALA A 1 72 ? -2.648 -8.858 -8.392 1.00 9.47 416 ALA A CA 1
ATOM 606 C C . ALA A 1 72 ? -2.329 -7.396 -8.123 1.00 9.16 416 ALA A C 1
ATOM 607 O O . ALA A 1 72 ? -2.815 -6.832 -7.146 1.00 9.41 416 ALA A O 1
ATOM 609 N N . GLN A 1 73 ? -1.466 -6.788 -8.898 1.00 10.18 417 GLN A N 1
ATOM 610 C CA . GLN A 1 73 ? -1.207 -5.373 -8.748 1.00 11.92 417 GLN A CA 1
ATOM 611 C C . GLN A 1 73 ? -2.396 -4.522 -8.875 1.00 11.50 417 GLN A C 1
ATOM 612 O O . GLN A 1 73 ? -2.630 -3.554 -8.113 1.00 13.25 417 GLN A O 1
ATOM 615 N N . GLU A 1 74 ? -3.243 -4.829 -9.834 1.00 11.56 418 GLU A N 1
ATOM 616 C CA . GLU A 1 74 ? -4.441 -4.041 -10.083 1.00 11.55 418 GLU A CA 1
ATOM 617 C C . GLU A 1 74 ? -5.434 -4.182 -8.918 1.00 11.05 418 GLU A C 1
ATOM 618 O O . GLU A 1 74 ? -6.030 -3.230 -8.458 1.00 11.35 418 GLU A O 1
ATOM 624 N N . PHE A 1 75 ? -5.584 -5.416 -8.398 1.00 9.28 419 PHE A N 1
ATOM 625 C CA . PHE A 1 75 ? -6.398 -5.645 -7.248 1.00 8.43 419 PHE A CA 1
ATOM 626 C C . PHE A 1 75 ? -5.832 -4.892 -6.056 1.00 8.00 419 PHE A C 1
ATOM 627 O O . PHE A 1 75 ? -6.581 -4.219 -5.318 1.00 8.64 419 PHE A O 1
ATOM 635 N N . GLY A 1 76 ? -4.548 -5.003 -5.805 1.00 8.74 420 GLY A N 1
ATOM 636 C CA . GLY A 1 76 ? -3.940 -4.381 -4.649 1.00 8.93 420 GLY A CA 1
ATOM 637 C C . GLY A 1 76 ? -4.071 -2.859 -4.683 1.00 8.83 420 GLY A C 1
ATOM 638 O O . GLY A 1 76 ? -4.298 -2.221 -3.653 1.00 9.79 420 GLY A O 1
ATOM 639 N N . ALA A 1 77 ? -4.061 -2.295 -5.919 1.00 10.00 421 ALA A N 1
ATOM 640 C CA . ALA A 1 77 ? -4.245 -0.848 -6.052 1.00 10.61 421 ALA A CA 1
ATOM 641 C C . ALA A 1 77 ? -5.601 -0.456 -5.578 1.00 9.66 421 ALA A C 1
ATOM 642 O O . ALA A 1 77 ? -5.742 0.627 -4.968 1.00 9.89 421 ALA A O 1
ATOM 644 N N . ASP A 1 78 ? -6.664 -1.201 -5.849 1.00 8.25 422 ASP A N 1
ATOM 645 C CA . ASP A 1 78 ? -7.964 -0.862 -5.341 1.00 7.72 422 ASP A CA 1
ATOM 646 C C . ASP A 1 78 ? -8.050 -0.987 -3.847 1.00 6.59 422 ASP A C 1
ATOM 647 O O . ASP A 1 78 ? -8.734 -0.192 -3.180 1.00 6.89 422 ASP A O 1
ATOM 652 N N . VAL A 1 79 ? -7.447 -2.030 -3.248 1.00 6.54 423 VAL A N 1
ATOM 653 C CA . VAL A 1 79 ? -7.465 -2.161 -1.815 1.00 6.79 423 VAL A CA 1
ATOM 654 C C . VAL A 1 79 ? -6.775 -0.915 -1.167 1.00 6.90 423 VAL A C 1
ATOM 655 O O . VAL A 1 79 ? -7.311 -0.331 -0.199 1.00 7.32 423 VAL A O 1
ATOM 659 N N . ARG A 1 80 ? -5.618 -0.580 -1.677 1.00 7.32 424 ARG A N 1
ATOM 660 C CA A ARG A 1 80 ? -4.821 0.629 -1.317 0.50 7.27 424 ARG A CA 1
ATOM 661 C CA B ARG A 1 80 ? -4.982 0.568 -1.023 0.50 6.95 424 ARG A CA 1
ATOM 662 C C . ARG A 1 80 ? -5.706 1.881 -1.397 1.00 7.27 424 ARG A C 1
ATOM 663 O O . ARG A 1 80 ? -5.610 2.750 -0.515 1.00 7.90 424 ARG A O 1
ATOM 678 N N . LEU A 1 81 ? -6.366 2.003 -2.512 1.00 7.31 425 LEU A N 1
ATOM 679 C CA . LEU A 1 81 ? -7.201 3.182 -2.748 1.00 7.20 425 LEU A CA 1
ATOM 680 C C . LEU A 1 81 ? -8.244 3.297 -1.692 1.00 6.77 425 LEU A C 1
ATOM 681 O O . LEU A 1 81 ? -8.515 4.392 -1.127 1.00 7.08 425 LEU A O 1
ATOM 686 N N . MET A 1 82 ? -8.926 2.194 -1.340 1.00 6.53 426 MET A N 1
ATOM 687 C CA . MET A 1 82 ? -9.909 2.210 -0.268 1.00 6.34 426 MET A CA 1
ATOM 688 C C . MET A 1 82 ? -9.349 2.723 1.018 1.00 6.18 426 MET A C 1
ATOM 689 O O . MET A 1 82 ? -9.949 3.574 1.703 1.00 6.36 426 MET A O 1
ATOM 694 N N . PHE A 1 83 ? -8.202 2.206 1.436 1.00 6.47 427 PHE A N 1
ATOM 695 C CA . PHE A 1 83 ? -7.612 2.679 2.692 1.00 6.50 427 PHE A CA 1
ATOM 696 C C . PHE A 1 83 ? -7.122 4.150 2.570 1.00 6.58 427 PHE A C 1
ATOM 697 O O . PHE A 1 83 ? -7.348 4.918 3.517 1.00 6.40 427 PHE A O 1
ATOM 705 N N . SER A 1 84 ? -6.498 4.480 1.473 1.00 6.08 428 SER A N 1
ATOM 706 C CA . SER A 1 84 ? -6.041 5.884 1.298 1.00 6.31 428 SER A CA 1
ATOM 707 C C . SER A 1 84 ? -7.200 6.858 1.303 1.00 6.38 428 SER A C 1
ATOM 708 O O . SER A 1 84 ? -7.023 7.974 1.874 1.00 6.96 428 SER A O 1
ATOM 711 N N . ASN A 1 85 ? -8.348 6.509 0.788 1.00 6.15 429 ASN A N 1
ATOM 712 C CA . ASN A 1 85 ? -9.482 7.410 0.851 1.00 5.91 429 ASN A CA 1
ATOM 713 C C . ASN A 1 85 ? -9.862 7.652 2.282 1.00 6.12 429 ASN A C 1
ATOM 714 O O . ASN A 1 85 ? -10.190 8.794 2.696 1.00 6.93 429 ASN A O 1
ATOM 719 N N . CYS A 1 86 ? -9.827 6.606 3.120 1.00 6.23 430 CYS A N 1
ATOM 720 C CA . CYS A 1 86 ? -10.114 6.728 4.513 1.00 6.52 430 CYS A CA 1
ATOM 721 C C . CYS A 1 86 ? -9.121 7.647 5.214 1.00 6.70 430 CYS A C 1
ATOM 722 O O . CYS A 1 86 ? -9.514 8.552 5.985 1.00 7.48 430 CYS A O 1
ATOM 725 N N . TYR A 1 87 ? -7.839 7.460 4.957 1.00 6.38 431 TYR A N 1
ATOM 726 C CA . TYR A 1 87 ? -6.797 8.292 5.555 1.00 6.54 431 TYR A CA 1
ATOM 727 C C . TYR A 1 87 ? -6.863 9.735 5.058 1.00 7.34 431 TYR A C 1
ATOM 728 O O . TYR A 1 87 ? -6.447 10.653 5.798 1.00 9.64 431 TYR A O 1
ATOM 737 N N . LYS A 1 88 ? -7.310 9.947 3.841 1.00 6.88 432 LYS A N 1
ATOM 738 C CA . LYS A 1 88 ? -7.427 11.319 3.286 1.00 6.68 432 LYS A CA 1
ATOM 739 C C . LYS A 1 88 ? -8.599 12.055 3.868 1.00 7.30 432 LYS A C 1
ATOM 740 O O . LYS A 1 88 ? -8.478 13.245 4.232 1.00 9.25 432 LYS A O 1
ATOM 746 N N . TYR A 1 89 ? -9.725 11.416 4.014 1.00 7.28 433 TYR A N 1
ATOM 747 C CA . TYR A 1 89 ? -10.966 12.075 4.361 1.00 7.21 433 TYR A CA 1
ATOM 748 C C . TYR A 1 89 ? -11.059 12.322 5.845 1.00 8.29 433 TYR A C 1
ATOM 749 O O . TYR A 1 89 ? -11.584 13.384 6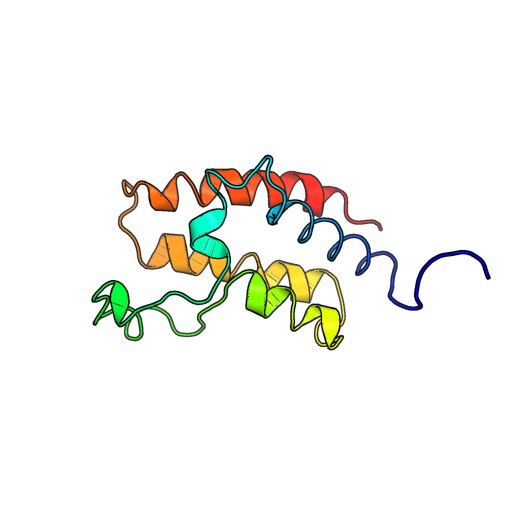.256 1.00 9.90 433 TYR A O 1
ATOM 758 N N . ASN A 1 90 ? -10.718 11.378 6.692 1.00 9.36 434 ASN A N 1
ATOM 759 C CA . ASN A 1 90 ? -11.021 11.409 8.078 1.00 10.35 434 ASN A CA 1
ATOM 760 C C . ASN A 1 90 ? -9.901 12.036 8.853 1.00 12.60 434 ASN A C 1
ATOM 761 O O . ASN A 1 90 ? -8.783 11.966 8.505 1.00 14.87 434 ASN A O 1
ATOM 766 N N . PRO A 1 91 ? -10.199 12.708 10.005 1.00 14.86 435 PRO A N 1
ATOM 767 C CA . PRO A 1 91 ? -9.140 13.163 10.856 1.00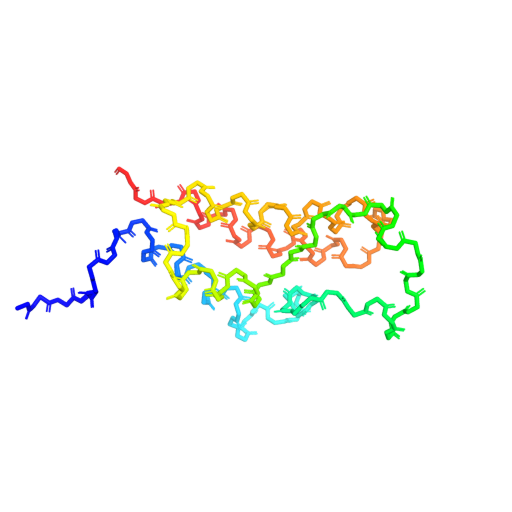 17.19 435 PRO A CA 1
ATOM 768 C C . PRO A 1 91 ? -8.280 12.019 11.340 1.00 16.22 435 PRO A C 1
ATOM 769 O O . PRO A 1 91 ? -8.772 10.886 11.525 1.00 17.10 435 PRO A O 1
ATOM 773 N N . PRO A 1 92 ? -6.959 12.236 11.553 1.00 19.24 436 PRO A N 1
ATOM 774 C CA . PRO A 1 92 ? -6.029 11.173 11.872 1.00 19.63 436 PRO A CA 1
ATOM 775 C C . PRO A 1 92 ? -6.341 10.447 13.215 1.00 20.77 436 PRO A C 1
ATOM 776 O O . PRO A 1 92 ? -5.981 9.285 13.373 1.00 23.36 436 PRO A O 1
ATOM 780 N N . ASP A 1 93 ? -7.063 11.061 14.135 1.00 19.94 437 ASP A N 1
ATOM 781 C CA A ASP A 1 93 ? -7.468 10.529 15.428 0.70 21.08 437 ASP A CA 1
ATOM 782 C CA B ASP A 1 93 ? -7.464 10.473 15.464 0.30 19.67 437 ASP A CA 1
ATOM 783 C C . ASP A 1 93 ? -8.803 9.759 15.389 1.00 20.34 437 ASP A C 1
ATOM 784 O O . ASP A 1 93 ? -9.327 9.301 16.390 1.00 21.91 437 ASP A O 1
ATOM 793 N N . HIS A 1 94 ? -9.458 9.754 14.219 1.00 17.34 438 HIS A N 1
ATOM 794 C CA . HIS A 1 94 ? -10.751 9.148 14.178 1.00 15.59 438 HIS A CA 1
ATOM 795 C C . HIS A 1 94 ? -10.668 7.639 14.345 1.00 14.80 438 HIS A C 1
ATOM 796 O O . HIS A 1 94 ? -9.718 6.984 13.903 1.00 14.21 438 HIS A O 1
ATOM 803 N N . GLU A 1 95 ? -11.649 7.055 15.028 1.00 14.77 439 GLU A N 1
ATOM 804 C CA . GLU A 1 95 ? -11.702 5.646 15.235 1.00 13.93 439 GLU A CA 1
ATOM 805 C C . GLU A 1 95 ? -11.602 4.902 13.911 1.00 12.97 439 GLU A C 1
ATOM 806 O O . GLU A 1 95 ? -11.035 3.774 13.900 1.00 12.28 439 GLU A O 1
ATOM 812 N N . VAL A 1 96 ? -12.181 5.373 12.865 1.00 11.75 440 VAL A N 1
ATOM 813 C CA . VAL A 1 96 ? -12.212 4.629 11.601 1.00 10.45 440 VAL A CA 1
ATOM 814 C C . VAL A 1 96 ? -10.835 4.509 11.033 1.00 9.60 440 VAL A C 1
ATOM 815 O O . VAL A 1 96 ? -10.571 3.535 10.307 1.00 9.69 440 VAL A O 1
ATOM 819 N N . VAL A 1 97 ? -9.955 5.490 11.279 1.00 9.85 441 VAL A N 1
ATOM 820 C CA . VAL A 1 97 ? -8.603 5.398 10.834 1.00 10.06 441 VAL A CA 1
ATOM 821 C C . VAL A 1 97 ? -7.820 4.266 11.523 1.00 10.41 441 VAL A C 1
ATOM 822 O O . VAL A 1 97 ? -7.080 3.534 10.917 1.00 9.76 441 VAL A O 1
ATOM 826 N N . ALA A 1 98 ? -8.062 4.149 12.839 1.00 11.04 442 ALA A N 1
ATOM 827 C CA . ALA A 1 98 ? -7.499 3.026 13.585 1.00 11.56 442 ALA A CA 1
ATOM 828 C C . ALA A 1 98 ? -8.007 1.677 13.063 1.00 10.12 442 ALA A C 1
ATOM 829 O O . ALA A 1 98 ? -7.211 0.704 12.951 1.00 10.99 442 ALA A O 1
ATOM 831 N N . MET A 1 99 ? -9.271 1.602 12.719 1.00 9.35 443 MET A N 1
ATOM 832 C CA A MET A 1 99 ? -9.850 0.356 12.136 0.70 9.19 443 MET A CA 1
ATOM 833 C CA B MET A 1 99 ? -9.842 0.377 12.114 0.30 9.28 443 MET A CA 1
ATOM 834 C C . MET A 1 99 ? -9.231 0.077 10.774 1.00 7.96 443 MET A C 1
ATOM 835 O O . MET A 1 99 ? -8.846 -1.062 10.485 1.00 8.33 443 MET A O 1
ATOM 844 N N . ALA A 1 100 ? -9.064 1.108 9.929 1.00 8.34 444 ALA A N 1
ATOM 845 C CA . ALA A 1 100 ? -8.417 0.978 8.651 1.00 7.31 444 ALA A CA 1
ATOM 846 C C . ALA A 1 100 ? -7.019 0.413 8.826 1.00 8.15 444 ALA A C 1
ATOM 847 O O . ALA A 1 100 ? -6.605 -0.465 8.058 1.00 8.31 444 ALA A O 1
ATOM 849 N N . ARG A 1 101 ? -6.243 0.945 9.768 1.00 8.52 445 ARG A N 1
ATOM 850 C CA . ARG A 1 101 ? -4.893 0.463 9.927 1.00 8.69 445 ARG A CA 1
ATOM 851 C C . ARG A 1 101 ? -4.859 -1.015 10.292 1.00 8.44 445 ARG A C 1
ATOM 852 O O . ARG A 1 101 ? -3.976 -1.760 9.824 1.00 9.02 445 ARG A O 1
ATOM 860 N N . LYS A 1 102 ? -5.792 -1.450 11.137 1.00 8.33 446 LYS A N 1
ATOM 861 C CA . LYS A 1 102 ? -5.857 -2.842 11.506 1.00 9.20 446 LYS A CA 1
ATOM 862 C C . LYS A 1 102 ? -6.212 -3.732 10.304 1.00 8.45 446 LYS A C 1
ATOM 863 O O . LYS A 1 102 ? -5.526 -4.752 10.066 1.00 8.60 446 LYS A O 1
ATOM 869 N N . LEU A 1 103 ? -7.217 -3.350 9.523 1.00 7.97 447 LEU A N 1
ATOM 870 C CA . LEU A 1 103 ? -7.564 -4.133 8.349 1.00 7.72 447 LEU A CA 1
ATOM 871 C C . LEU A 1 103 ? -6.460 -4.081 7.344 1.00 7.32 447 LEU A C 1
ATOM 872 O O . LEU A 1 103 ? -6.180 -5.085 6.641 1.00 7.98 447 LEU A O 1
ATOM 877 N N . GLN A 1 104 ? -5.822 -2.950 7.181 1.00 7.52 448 GLN A N 1
ATOM 878 C CA . GLN A 1 104 ? -4.727 -2.837 6.266 1.00 7.32 448 GLN A CA 1
ATOM 879 C C . GLN A 1 104 ? -3.568 -3.762 6.663 1.00 8.15 448 GLN A C 1
ATOM 880 O O . GLN A 1 104 ? -2.893 -4.315 5.792 1.00 8.06 448 GLN A O 1
ATOM 886 N N . ASP A 1 105 ? -3.289 -3.894 7.949 1.00 8.08 449 ASP A N 1
ATOM 887 C CA . ASP A 1 105 ? -2.284 -4.850 8.358 1.00 9.29 449 ASP A CA 1
ATOM 888 C C . ASP A 1 105 ? -2.610 -6.277 7.976 1.00 8.92 449 ASP A C 1
ATOM 889 O O . ASP A 1 105 ? -1.778 -7.021 7.509 1.00 10.54 449 ASP A O 1
ATOM 894 N N . VAL A 1 106 ? -3.879 -6.667 8.185 1.00 9.55 450 VAL A N 1
ATOM 895 C CA . VAL A 1 106 ? -4.357 -7.993 7.768 1.00 9.25 450 VAL A CA 1
ATOM 896 C C . VAL A 1 106 ? -4.032 -8.146 6.274 1.00 8.84 450 VAL A C 1
ATOM 897 O O . VAL A 1 106 ? -3.465 -9.165 5.827 1.00 9.91 450 VAL A O 1
ATOM 901 N N . PHE A 1 107 ? -4.423 -7.173 5.482 1.00 7.71 451 PHE A N 1
ATOM 902 C CA . PHE A 1 107 ? -4.219 -7.208 4.070 1.00 6.78 451 PHE A CA 1
ATOM 903 C C . PHE A 1 107 ? -2.751 -7.255 3.701 1.00 7.27 451 PHE A C 1
ATOM 904 O O . PHE A 1 107 ? -2.316 -8.120 2.918 1.00 7.62 451 PHE A O 1
ATOM 912 N N . GLU A 1 108 ? -1.938 -6.329 4.220 1.00 7.03 452 GLU A N 1
ATOM 913 C CA . GLU A 1 108 ? -0.578 -6.208 3.759 1.00 7.20 452 GLU A CA 1
ATOM 914 C C . GLU A 1 108 ? 0.261 -7.454 4.127 1.00 6.80 452 GLU A C 1
ATOM 915 O O . GLU A 1 108 ? 1.096 -7.918 3.352 1.00 7.18 452 GLU A O 1
ATOM 921 N N . MET A 1 109 ? 0.045 -7.990 5.310 1.00 7.47 453 MET A N 1
ATOM 922 C CA . MET A 1 109 ? 0.863 -9.132 5.713 1.00 7.77 453 MET A CA 1
ATOM 923 C C . MET A 1 109 ? 0.563 -10.320 4.821 1.00 8.35 453 MET A C 1
ATOM 924 O O . MET A 1 109 ? 1.481 -11.076 4.533 1.00 9.34 453 MET A O 1
ATOM 929 N N . ARG A 1 110 ? -0.660 -10.526 4.411 1.00 8.15 454 ARG A N 1
ATOM 930 C CA . ARG A 1 110 ? -0.980 -11.618 3.533 1.00 8.63 454 ARG A CA 1
ATOM 931 C C . ARG A 1 110 ? -0.673 -11.379 2.083 1.00 8.11 454 ARG A C 1
ATOM 932 O O . ARG A 1 110 ? -0.160 -12.229 1.359 1.00 8.90 454 ARG A O 1
ATOM 940 N N . PHE A 1 111 ? -0.937 -10.126 1.588 1.00 7.82 455 PHE A N 1
ATOM 941 C CA . PHE A 1 111 ? -0.627 -9.767 0.231 1.00 7.41 455 PHE A CA 1
ATOM 942 C C . PHE A 1 111 ? 0.863 -9.875 0.026 1.00 7.55 455 PHE A C 1
ATOM 943 O O . PHE A 1 111 ? 1.288 -10.157 -1.122 1.00 8.41 455 PHE A O 1
ATOM 951 N N . ALA A 1 112 ? 1.680 -9.653 1.022 1.00 7.33 456 ALA A N 1
ATOM 952 C CA . ALA A 1 112 ? 3.165 -9.778 0.890 1.00 8.00 456 ALA A CA 1
ATOM 953 C C . ALA A 1 112 ? 3.565 -11.234 0.504 1.00 9.19 456 ALA A C 1
ATOM 954 O O . ALA A 1 112 ? 4.657 -11.455 0.044 1.00 11.14 456 ALA A O 1
ATOM 956 N N . LYS A 1 113 ? 2.691 -12.207 0.752 1.00 9.35 457 LYS A N 1
ATOM 957 C CA . LYS A 1 113 ? 2.946 -13.656 0.488 1.00 10.76 457 LYS A CA 1
ATOM 958 C C . LYS A 1 113 ? 2.445 -14.009 -0.899 1.00 10.71 457 LYS A C 1
ATOM 959 O O . LYS A 1 113 ? 2.434 -15.214 -1.249 1.00 13.90 457 LYS A O 1
ATOM 965 N N . MET A 1 114 ? 2.044 -13.056 -1.724 1.00 10.32 458 MET A N 1
ATOM 966 C CA . MET A 1 114 ? 1.567 -13.326 -3.054 1.00 10.25 458 MET A CA 1
ATOM 967 C C . MET A 1 114 ? 2.523 -14.265 -3.741 1.00 13.17 458 MET A C 1
ATOM 968 O O . MET A 1 114 ? 3.764 -14.068 -3.708 1.00 13.10 458 MET A O 1
ATOM 973 N N . PRO A 1 115 ? 2.048 -15.268 -4.468 1.00 13.33 459 PRO A N 1
ATOM 974 C CA . PRO A 1 115 ? 2.958 -16.122 -5.170 1.00 14.77 459 PRO A CA 1
ATOM 975 C C . PRO A 1 115 ? 3.587 -15.324 -6.214 1.00 17.16 459 PRO A C 1
ATOM 976 O O . PRO A 1 115 ? 3.009 -14.549 -6.993 1.00 17.77 459 PRO A O 1
ATOM 980 N N . ASP A 1 116 ? 4.897 -15.728 -6.369 1.00 21.37 460 ASP A N 1
ATOM 981 C CA . ASP A 1 116 ? 5.775 -15.461 -7.454 1.00 24.03 460 ASP A CA 1
ATOM 982 C C . ASP A 1 116 ? 7.017 -16.350 -7.439 1.00 27.14 460 ASP A C 1
ATOM 983 O O . ASP A 1 116 ? 7.146 -17.352 -6.630 1.00 28.62 460 ASP A O 1
#

Organism: Mus musculus (NCBI:txid10090)

B-factor: mean 15.53, std 9.78, range [5.49, 50.13]

CATH classification: 1.20.920.10

Radius of gyration: 14.88 Å; Cα contacts (8 Å, |Δi|>4): 108; chains: 1; bounding box: 33×49×30 Å

Solvent-accessible surface area: 7318 Å² total; per-residue (Å²): 118,100,196,53,73,96,48,51,111,56,20,86,25,0,30,21,1,4,130,46,0,64,37,192,164,8,32,84,39,0,153,31,12,52,75,82,57,85,41,112,77,118,36,40,162,66,13,93,125,58,5,177,101,70,28,5,0,43,43,0,89,55,40,26,123,78,158,95,4,208,71,10,98,70,0,0,57,15,0,93,50,6,0,60,11,11,82,135,41,28,70,109,124,83,116,24,3,43,19,0,136,111,0,34,80,26,0,54,121,86,28,86,158,35,37,180

GO terms:
  GO:0140566 histone reader activity (F, IDA)
  GO:0005634 nucleus (C, EXP)
  GO:0005694 chromosome (C, EXP)
  GO:2000330 positive regulation of T-helper 17 cell lineage commitment (P, IMP)
  GO:0005515 protein binding (F, IPI)
  GO:0000785 chromatin (C, IDA)
  GO:0000794 condensed nuclear chromosome (C, IDA)
  GO:0005634 nucleus (C, IDA)
  GO:0003677 DNA binding (F, IDA)
  GO:0003682 chromatin binding (F, IDA)
  GO:0008353 RNA polymerase II CTD heptapeptide repeat kinase activity (F, IDA)
  GO:0034211 GTP-dependent protein kinase activity (F, IDA)
  GO:0008024 cyclin/CDK positive transcription elongation factor complex (C, IDA)
  GO:0046777 protein autophosphorylation (P, IDA)
  GO:0001833 inner cell mass cell proliferation (P, IMP)
  GO:0008353 RNA polymerase II CTD heptapeptide repeat kinase activity (F, IMP)
  GO:0007059 chromosome segregation (P, IMP)
  GO:0099122 RNA polymerase II C-terminal domain binding (F, IPI)
  GO:0006468 protein phosphorylation (P, IPI)